Protein AF-A0A2A5XDK3-F1 (afdb_monomer_lite)

Radius of gyration: 25.67 Å; chains: 1; bounding box: 79×34×42 Å

Foldseek 3Di:
DPPDDDVVVVVVVVVVVVPPDPDPPQDWDKDADDDDDDDPPDDDDPGPDIDTHRRDDDDDPDDDDDDPDDDDPVPDDDDDPDDCVVDDDDDDPPD

Structure (mmCIF, N/CA/C/O backbone):
data_AF-A0A2A5XDK3-F1
#
_entry.id   AF-A0A2A5XDK3-F1
#
loop_
_atom_site.group_PDB
_atom_site.id
_atom_site.type_symbol
_atom_site.label_atom_id
_atom_site.label_alt_id
_atom_site.label_comp_id
_atom_site.label_asym_id
_atom_site.label_entity_id
_atom_site.label_seq_id
_atom_site.pdbx_PDB_ins_code
_atom_site.Cartn_x
_atom_site.Cartn_y
_atom_site.Cartn_z
_atom_site.occupancy
_atom_site.B_iso_or_equiv
_atom_site.auth_seq_id
_atom_site.auth_comp_id
_atom_site.auth_asym_id
_atom_site.auth_atom_id
_atom_site.pdbx_PDB_model_num
ATOM 1 N N . MET A 1 1 ? 60.618 12.282 -18.952 1.00 41.31 1 MET A N 1
ATOM 2 C CA . MET A 1 1 ? 60.369 13.575 -19.627 1.00 41.31 1 MET A CA 1
ATOM 3 C C . MET A 1 1 ? 58.894 13.623 -20.012 1.00 41.31 1 MET A C 1
ATOM 5 O O . MET A 1 1 ? 58.522 13.115 -21.061 1.00 41.31 1 MET A O 1
ATOM 9 N N . VAL A 1 2 ? 58.033 14.116 -19.116 1.00 52.47 2 VAL A N 1
ATOM 10 C CA . VAL A 1 2 ? 56.585 14.212 -19.370 1.00 52.47 2 VAL A CA 1
ATOM 11 C C . VAL A 1 2 ? 56.377 15.435 -20.262 1.00 52.47 2 VAL A C 1
ATOM 13 O O . VAL A 1 2 ? 56.542 16.566 -19.813 1.00 52.47 2 VAL A O 1
ATOM 16 N N . ARG A 1 3 ? 56.144 15.206 -21.560 1.00 57.16 3 ARG A N 1
ATOM 17 C CA . ARG A 1 3 ? 55.875 16.271 -22.539 1.00 57.16 3 ARG A CA 1
ATOM 18 C C . ARG A 1 3 ? 54.656 17.067 -22.066 1.00 57.16 3 ARG A C 1
ATOM 20 O O . ARG A 1 3 ? 53.636 16.474 -21.725 1.00 57.16 3 ARG A O 1
ATOM 27 N N . GLY A 1 4 ? 54.800 18.391 -22.005 1.00 61.91 4 GLY A N 1
ATOM 28 C CA . GLY A 1 4 ? 53.797 19.302 -21.458 1.00 61.91 4 GLY A CA 1
ATOM 29 C C . GLY A 1 4 ? 52.442 19.114 -22.131 1.00 61.91 4 GLY A C 1
ATOM 30 O O . GLY A 1 4 ? 52.308 19.302 -23.338 1.00 61.91 4 GLY A O 1
ATOM 31 N N . ILE A 1 5 ? 51.446 18.720 -21.343 1.00 67.75 5 ILE A N 1
ATOM 32 C CA . ILE A 1 5 ? 50.067 18.587 -21.800 1.00 67.75 5 ILE A CA 1
ATOM 33 C C . ILE A 1 5 ? 49.567 19.982 -22.185 1.00 67.75 5 ILE A C 1
ATOM 35 O O . ILE A 1 5 ? 49.671 20.928 -21.402 1.00 67.75 5 ILE A O 1
ATOM 39 N N . ASN A 1 6 ? 49.050 20.121 -23.407 1.00 78.25 6 ASN A N 1
ATOM 40 C CA . ASN A 1 6 ? 48.510 21.385 -23.887 1.00 78.25 6 ASN A CA 1
ATOM 41 C C . ASN A 1 6 ? 47.342 21.806 -22.979 1.00 78.25 6 ASN A C 1
ATOM 43 O O . ASN A 1 6 ? 46.367 21.069 -22.841 1.00 78.25 6 ASN A O 1
ATOM 47 N N . LYS A 1 7 ? 47.426 22.994 -22.369 1.00 74.06 7 LYS A N 1
ATOM 48 C CA . LYS A 1 7 ? 46.372 23.531 -21.491 1.00 74.06 7 LYS A CA 1
ATOM 49 C C . LYS A 1 7 ? 45.012 23.589 -22.196 1.00 74.06 7 LYS A C 1
ATOM 51 O O . LYS A 1 7 ? 43.990 23.387 -21.549 1.00 74.06 7 LYS A O 1
ATOM 56 N N . LEU A 1 8 ? 45.010 23.782 -23.518 1.00 75.88 8 LEU A N 1
ATOM 57 C CA . LEU A 1 8 ? 43.805 23.742 -24.348 1.00 75.88 8 LEU A CA 1
ATOM 58 C C . LEU A 1 8 ? 43.176 22.338 -24.395 1.00 75.88 8 LEU A C 1
ATOM 60 O O . LEU A 1 8 ? 41.959 22.209 -24.372 1.00 75.88 8 LEU A O 1
ATOM 64 N N . PHE A 1 9 ? 44.001 21.289 -24.399 1.00 83.00 9 PHE A N 1
ATOM 65 C CA . PHE A 1 9 ? 43.554 19.895 -24.372 1.00 83.00 9 PHE A CA 1
ATOM 66 C C . PHE A 1 9 ? 42.978 19.510 -22.999 1.00 83.00 9 PHE A C 1
ATOM 68 O O . PHE A 1 9 ? 41.937 18.864 -22.928 1.00 83.00 9 PHE A O 1
ATOM 75 N N . LEU A 1 10 ? 43.593 19.986 -21.908 1.00 80.69 10 LEU A N 1
ATOM 76 C CA . LEU A 1 10 ? 43.055 19.844 -20.546 1.00 80.69 10 LEU A CA 1
ATOM 77 C C . LEU A 1 10 ? 41.702 20.551 -20.375 1.00 80.69 10 LEU A C 1
ATOM 79 O O . LEU A 1 10 ? 40.786 19.971 -19.799 1.00 80.69 10 LEU A O 1
ATOM 83 N N . LEU A 1 11 ?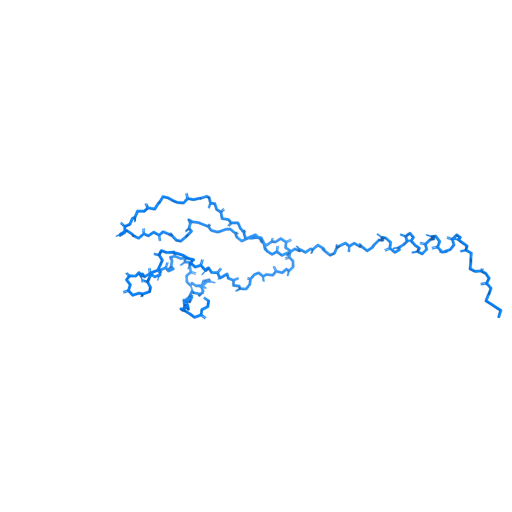 41.556 21.767 -20.913 1.00 80.38 11 LEU A N 1
ATOM 84 C CA . LEU A 1 11 ? 40.286 22.506 -20.916 1.00 80.38 11 LEU A CA 1
ATOM 85 C C . LEU A 1 11 ? 39.191 21.773 -21.699 1.00 80.38 11 LEU A C 1
ATOM 87 O O . LEU A 1 11 ? 38.044 21.756 -21.266 1.00 80.38 11 LEU A O 1
ATOM 91 N N . HIS A 1 12 ? 39.546 21.130 -22.813 1.00 77.94 12 HIS A N 1
ATOM 92 C CA . HIS A 1 12 ? 38.600 20.353 -23.613 1.00 77.94 12 HIS A CA 1
ATOM 93 C C . HIS A 1 12 ? 38.103 19.105 -22.869 1.00 77.94 12 HIS A C 1
ATOM 95 O O . HIS A 1 12 ? 36.905 18.845 -22.845 1.00 77.94 12 HIS A O 1
ATOM 101 N N . ILE A 1 13 ? 38.997 18.375 -22.192 1.00 81.56 13 ILE A N 1
ATOM 102 C CA . ILE A 1 13 ? 38.623 17.218 -21.359 1.00 81.56 13 ILE A CA 1
ATOM 103 C C . ILE A 1 13 ? 37.729 17.649 -20.187 1.00 81.56 13 ILE A C 1
ATOM 105 O O . ILE A 1 13 ? 36.738 16.983 -19.892 1.00 81.56 13 ILE A O 1
ATOM 109 N N . LEU A 1 14 ? 38.039 18.785 -19.552 1.00 77.00 14 LEU A N 1
ATOM 110 C CA . LEU A 1 14 ? 37.231 19.333 -18.462 1.00 77.00 14 LEU A CA 1
ATOM 111 C C . LEU A 1 14 ? 35.827 19.739 -18.947 1.00 77.00 14 LEU A C 1
ATOM 113 O O . LEU A 1 14 ? 34.847 19.486 -18.253 1.00 77.00 14 LEU A O 1
ATOM 117 N N . PHE A 1 15 ? 35.716 20.289 -20.159 1.00 75.12 15 PHE A N 1
ATOM 118 C CA . PHE A 1 15 ? 34.436 20.643 -20.778 1.00 75.12 15 PHE A CA 1
ATOM 119 C C . PHE A 1 15 ? 33.603 19.405 -21.159 1.00 75.12 15 PHE A C 1
ATOM 121 O O . PHE A 1 15 ? 32.404 19.376 -20.895 1.00 75.12 15 PHE A O 1
ATOM 128 N N . LEU A 1 16 ? 34.231 18.343 -21.683 1.00 72.75 16 LEU A N 1
ATOM 129 C CA . LEU A 1 16 ? 33.549 17.072 -21.975 1.00 72.75 16 LEU A CA 1
ATOM 130 C C . LEU A 1 16 ? 33.058 16.357 -20.704 1.00 72.75 16 LEU A C 1
ATOM 132 O O . LEU A 1 16 ? 31.997 15.739 -20.724 1.00 72.75 16 LEU A O 1
ATOM 136 N N . SER A 1 17 ? 33.788 16.462 -19.586 1.00 69.00 17 SER A N 1
ATOM 137 C CA . SER A 1 17 ? 33.380 15.838 -18.316 1.00 69.00 17 SER A CA 1
ATOM 138 C C . SER A 1 17 ? 32.114 16.439 -17.692 1.00 69.00 17 SER A C 1
ATOM 140 O O . SER A 1 17 ? 31.505 15.802 -16.838 1.00 69.00 17 SER A O 1
ATOM 142 N N . GLN A 1 18 ? 31.680 17.626 -18.136 1.00 66.94 18 GLN A N 1
ATOM 143 C CA . GLN A 1 18 ? 30.424 18.235 -17.682 1.00 66.94 18 GLN A CA 1
ATOM 144 C C . GLN A 1 18 ? 29.189 17.732 -18.444 1.00 66.94 18 GLN A C 1
ATOM 146 O O . GLN A 1 18 ? 28.074 18.113 -18.106 1.00 66.94 18 GLN A O 1
ATOM 151 N N . GLN A 1 19 ? 29.357 16.851 -19.437 1.00 68.25 19 GLN A N 1
ATOM 152 C CA . GLN A 1 19 ? 28.244 16.245 -20.178 1.00 68.25 19 GLN A CA 1
ATOM 153 C C . GLN A 1 19 ? 27.740 14.927 -19.564 1.00 68.25 19 GLN A C 1
ATOM 155 O O . GLN A 1 19 ? 27.116 14.121 -20.252 1.00 68.25 19 GLN A O 1
ATOM 160 N N . LEU A 1 20 ? 27.996 14.684 -18.273 1.00 63.44 20 LEU A N 1
ATOM 161 C CA . LEU A 1 20 ? 27.311 13.625 -17.534 1.00 63.44 20 LEU A CA 1
ATOM 162 C C . LEU A 1 20 ? 25.844 14.037 -17.373 1.00 63.44 20 LEU A C 1
ATOM 164 O O . LEU A 1 20 ? 25.498 14.804 -16.477 1.00 63.44 20 LEU A O 1
ATOM 168 N N . PHE A 1 21 ? 24.989 13.565 -18.278 1.00 69.31 21 PHE A N 1
ATOM 169 C CA . PHE A 1 21 ? 23.549 13.720 -18.136 1.00 69.31 21 PHE A CA 1
ATOM 170 C C . PHE A 1 21 ? 23.109 13.011 -16.847 1.00 69.31 21 PHE A C 1
ATOM 172 O O . PHE A 1 21 ? 23.514 11.861 -16.631 1.00 69.31 21 PHE A O 1
ATOM 179 N N . PRO A 1 22 ? 22.315 13.655 -15.972 1.00 67.94 22 PRO A N 1
ATOM 180 C CA . PRO A 1 22 ? 21.636 12.914 -14.923 1.00 67.94 22 PRO A CA 1
ATOM 181 C C . PRO A 1 22 ? 20.811 11.813 -15.594 1.00 67.94 22 PRO A C 1
ATOM 183 O O . PRO A 1 22 ? 20.158 12.053 -16.608 1.00 67.94 22 PRO A O 1
ATOM 186 N N . GLN A 1 23 ? 20.888 10.590 -15.072 1.00 66.56 23 GLN A N 1
ATOM 187 C CA . GLN A 1 23 ? 19.929 9.562 -15.459 1.00 66.56 23 GLN A CA 1
ATOM 188 C C . GLN A 1 23 ? 18.553 10.078 -15.044 1.00 66.56 23 GLN A C 1
ATOM 190 O O . GLN A 1 23 ? 18.375 10.426 -13.874 1.00 66.56 23 GLN A O 1
ATOM 195 N N . ASP A 1 24 ? 17.614 10.158 -15.985 1.00 64.81 24 ASP A N 1
ATOM 196 C CA . ASP A 1 24 ? 16.217 10.423 -15.665 1.00 64.81 24 ASP A CA 1
ATOM 197 C C . ASP A 1 24 ? 15.754 9.316 -14.711 1.00 64.81 24 ASP A C 1
ATOM 199 O O . ASP A 1 24 ? 15.578 8.157 -15.098 1.00 64.81 24 ASP A O 1
ATOM 203 N N . ASN A 1 25 ? 15.644 9.648 -13.421 1.00 63.72 25 ASN A N 1
ATOM 204 C CA . ASN A 1 25 ? 15.102 8.738 -12.423 1.00 63.72 25 ASN A CA 1
ATOM 205 C C . ASN A 1 25 ? 13.589 8.726 -12.588 1.00 63.72 25 ASN A C 1
ATOM 207 O O . ASN A 1 25 ? 12.846 9.368 -11.847 1.00 63.72 25 ASN A O 1
ATOM 211 N N . ASN A 1 26 ? 13.163 7.986 -13.596 1.00 73.31 26 ASN A N 1
ATOM 212 C CA . ASN A 1 26 ? 11.777 7.780 -13.943 1.00 73.31 26 ASN A CA 1
ATOM 213 C C . ASN A 1 26 ? 11.152 6.727 -13.023 1.00 73.31 26 ASN A C 1
ATOM 215 O O . ASN A 1 26 ? 10.699 5.667 -13.457 1.00 73.31 26 ASN A O 1
ATOM 219 N N . ALA A 1 27 ? 11.219 6.988 -11.720 1.00 78.50 27 ALA A N 1
ATOM 220 C CA . ALA A 1 27 ? 10.495 6.208 -10.741 1.00 78.50 27 ALA A CA 1
ATOM 221 C C . ALA A 1 27 ? 8.986 6.441 -10.926 1.00 78.50 27 ALA A C 1
ATOM 223 O O . ALA A 1 27 ? 8.570 7.535 -11.320 1.00 78.50 27 ALA A O 1
ATOM 224 N N . PRO A 1 28 ? 8.161 5.432 -10.623 1.00 85.31 28 PRO A N 1
ATOM 225 C CA . PRO A 1 28 ? 6.723 5.601 -10.625 1.00 85.31 28 PRO A CA 1
ATOM 226 C C . PRO A 1 28 ? 6.337 6.613 -9.542 1.00 85.31 28 PRO A C 1
ATOM 228 O O . PRO A 1 28 ? 6.827 6.556 -8.411 1.00 85.31 28 PRO A O 1
ATOM 231 N N . GLU A 1 29 ? 5.463 7.543 -9.898 1.00 86.06 29 GLU A N 1
ATOM 232 C CA . GLU A 1 29 ? 4.979 8.586 -9.004 1.00 86.06 29 GLU A CA 1
ATOM 233 C C . GLU A 1 29 ? 3.672 8.136 -8.352 1.00 86.06 29 GLU A C 1
ATOM 235 O O . GLU A 1 29 ? 2.749 7.693 -9.034 1.00 86.06 29 GLU A O 1
ATOM 240 N N . LEU A 1 30 ? 3.598 8.230 -7.023 1.00 85.62 30 LEU A N 1
ATOM 241 C CA . LEU A 1 30 ? 2.393 7.937 -6.253 1.00 85.62 30 LEU A CA 1
ATOM 242 C C . LEU A 1 30 ? 1.783 9.253 -5.774 1.00 85.62 30 LEU A C 1
ATOM 244 O O . LEU A 1 30 ? 2.406 9.975 -4.997 1.00 85.62 30 LEU A O 1
ATOM 248 N N . THR A 1 31 ? 0.555 9.534 -6.193 1.00 87.50 31 THR A N 1
ATOM 249 C CA . THR A 1 31 ? -0.223 10.681 -5.717 1.00 87.50 31 THR A CA 1
ATOM 250 C C . THR A 1 31 ? -1.524 10.224 -5.068 1.00 87.50 31 THR A C 1
ATOM 252 O O . THR A 1 31 ? -2.059 9.161 -5.380 1.00 87.50 31 THR A O 1
ATOM 255 N N . SER A 1 32 ? -2.029 11.020 -4.131 1.00 85.56 32 SER A N 1
ATOM 256 C CA . SER A 1 32 ? -3.322 10.822 -3.472 1.00 85.56 32 SER A CA 1
ATOM 257 C C . SER A 1 32 ? -4.041 12.158 -3.388 1.00 85.56 32 SER A C 1
ATOM 259 O O . SER A 1 32 ? -3.403 13.165 -3.072 1.00 85.56 32 SER A O 1
ATOM 261 N N . ASN A 1 33 ? -5.348 12.174 -3.634 1.00 79.75 33 ASN A N 1
ATOM 262 C CA . ASN A 1 33 ? -6.149 13.374 -3.411 1.00 79.75 33 ASN A CA 1
ATOM 263 C C . ASN A 1 33 ? -6.502 13.566 -1.925 1.00 79.75 33 ASN A C 1
ATOM 265 O O . ASN A 1 33 ? -6.196 12.736 -1.069 1.00 79.75 33 ASN A O 1
ATOM 269 N N . GLU A 1 34 ? -7.065 14.737 -1.623 1.00 69.25 34 GLU A N 1
ATOM 270 C CA . GLU A 1 34 ? -7.131 15.302 -0.277 1.00 69.25 34 GLU A CA 1
ATOM 271 C C . GLU A 1 34 ? -8.023 14.571 0.747 1.00 69.25 34 GLU A C 1
ATOM 273 O O . GLU A 1 34 ? -8.919 13.793 0.433 1.00 69.25 34 GLU A O 1
ATOM 278 N N . SER A 1 35 ? -7.735 14.925 2.005 1.00 70.19 35 SER A N 1
ATOM 279 C CA . SER A 1 35 ? -8.348 14.558 3.285 1.00 70.19 35 SER A CA 1
ATOM 280 C C . SER A 1 35 ? -9.838 14.191 3.263 1.00 70.19 35 SER A C 1
ATOM 282 O O . SER A 1 35 ? -10.693 14.938 2.787 1.00 70.19 35 SER A O 1
ATOM 284 N N . GLN A 1 36 ? -10.156 13.075 3.919 1.00 76.25 36 GLN A N 1
ATOM 285 C CA . GLN A 1 36 ? -11.520 12.625 4.181 1.00 76.25 36 GLN A CA 1
ATOM 286 C C . GLN A 1 36 ? -12.038 13.093 5.551 1.00 76.25 36 GLN A C 1
ATOM 288 O O . GLN A 1 36 ? -11.285 13.257 6.512 1.00 76.25 36 GLN A O 1
ATOM 293 N N . PHE A 1 37 ? -13.358 13.233 5.672 1.00 83.81 37 PHE A N 1
ATOM 294 C CA . PHE A 1 37 ? -14.016 13.469 6.957 1.00 83.81 37 PHE A CA 1
ATOM 295 C C . PHE A 1 37 ? -14.033 12.190 7.808 1.00 83.81 37 PHE A C 1
ATOM 297 O O . PHE A 1 37 ? -14.455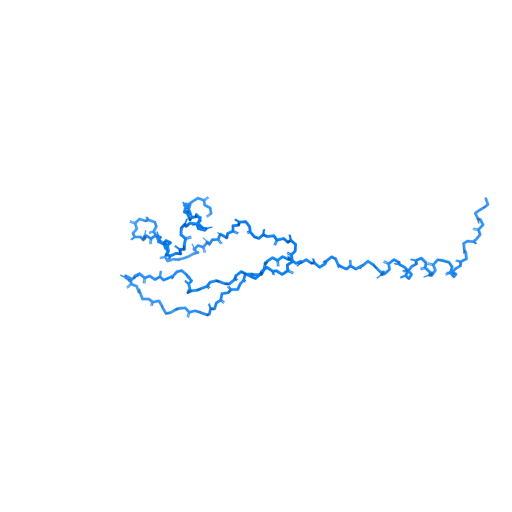 11.146 7.319 1.00 83.81 37 PHE A O 1
ATOM 304 N N . TYR A 1 38 ? -13.621 12.280 9.079 1.00 85.31 38 TYR A N 1
ATOM 305 C CA . TYR A 1 38 ? -13.591 11.146 10.008 1.00 85.31 38 TYR A CA 1
ATOM 306 C C . TYR A 1 38 ? -14.870 11.050 10.854 1.00 85.31 38 TYR A C 1
ATOM 308 O O . TYR A 1 38 ? -15.213 11.983 11.585 1.00 85.31 38 TYR A O 1
ATOM 316 N N . CYS A 1 39 ? -15.544 9.897 10.802 1.00 85.50 39 CYS A N 1
ATOM 317 C CA . CYS A 1 39 ? -16.710 9.575 11.628 1.00 85.50 39 CYS A CA 1
ATOM 318 C C . CYS A 1 39 ? -16.487 8.277 12.442 1.00 85.50 39 CYS A C 1
ATOM 320 O O . CYS A 1 39 ? -16.493 7.185 11.862 1.00 85.50 39 CYS A O 1
ATOM 322 N N . PRO A 1 40 ? -16.312 8.360 13.779 1.00 84.81 40 PRO A N 1
ATOM 323 C CA . PRO A 1 40 ? -16.075 7.197 14.638 1.00 84.81 40 PRO A CA 1
ATOM 324 C C . PRO A 1 40 ? -17.174 6.130 14.550 1.00 84.81 40 PRO A C 1
ATOM 326 O O . PRO A 1 40 ? -18.361 6.452 14.528 1.00 84.81 40 PRO A O 1
ATOM 329 N N . GLY A 1 41 ? -16.782 4.853 14.565 1.00 83.44 41 GLY A N 1
ATOM 330 C CA . GLY A 1 41 ? -17.713 3.716 14.579 1.00 83.44 41 GLY A CA 1
ATOM 331 C C . GLY A 1 41 ? -18.399 3.424 13.240 1.00 83.44 41 GLY A C 1
ATOM 332 O O . GLY A 1 41 ? -19.266 2.554 13.174 1.00 83.44 41 GLY A O 1
ATOM 333 N N . SER A 1 42 ? -18.018 4.127 12.174 1.00 88.31 42 SER A N 1
ATOM 334 C CA . SER A 1 42 ? -18.440 3.827 10.807 1.00 88.31 42 SER A CA 1
ATOM 335 C C . SER A 1 42 ? -17.269 3.282 9.989 1.00 88.31 42 SER A C 1
ATOM 337 O O . SER A 1 42 ? -16.111 3.459 10.358 1.00 88.31 42 SER A O 1
ATOM 339 N N . GLU A 1 43 ? -17.555 2.602 8.877 1.00 89.25 43 GLU A N 1
ATOM 340 C CA . GLU A 1 43 ? -16.499 2.197 7.948 1.00 89.25 43 GLU A CA 1
ATOM 341 C C . GLU A 1 43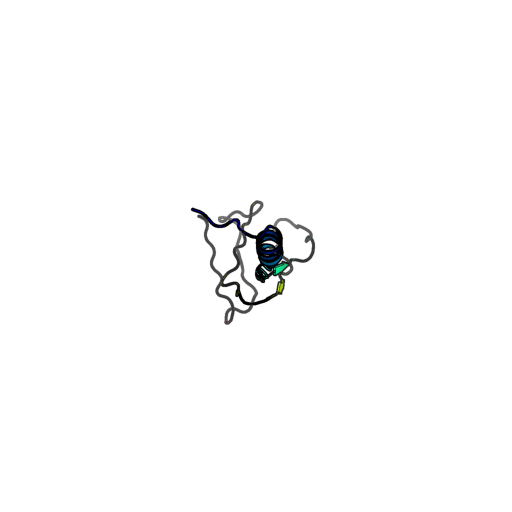 ? -15.878 3.447 7.319 1.00 89.25 43 GLU A C 1
ATOM 343 O O . GLU A 1 43 ? -16.592 4.277 6.753 1.00 89.25 43 GLU A O 1
ATOM 348 N N . GLN A 1 44 ? -14.559 3.588 7.435 1.00 88.44 44 GLN A N 1
ATOM 349 C CA . GLN A 1 44 ? -13.805 4.722 6.907 1.00 88.44 44 GLN A CA 1
ATOM 350 C C . GLN A 1 44 ? -12.801 4.226 5.860 1.00 88.44 44 GLN A C 1
ATOM 352 O O . GLN A 1 44 ? -12.126 3.221 6.106 1.00 88.44 44 GLN A O 1
ATOM 357 N N . PRO A 1 45 ? -12.667 4.897 4.700 1.00 87.50 45 PRO A N 1
ATOM 358 C CA . PRO A 1 45 ? -11.542 4.631 3.811 1.00 87.50 45 PRO A CA 1
ATOM 359 C C . PRO A 1 45 ? -10.227 4.932 4.547 1.00 87.50 45 PRO A C 1
ATOM 361 O O . PRO A 1 45 ? -10.191 5.762 5.442 1.00 87.50 45 PRO A O 1
ATOM 364 N N . ILE A 1 46 ? -9.124 4.272 4.203 1.00 84.50 46 ILE A N 1
ATOM 365 C CA . ILE A 1 46 ? -7.791 4.727 4.664 1.00 84.50 46 ILE A CA 1
ATOM 366 C C . ILE A 1 46 ? -7.289 5.851 3.751 1.00 84.50 46 ILE A C 1
ATOM 368 O O . ILE A 1 46 ? -6.600 6.770 4.178 1.00 84.50 46 ILE A O 1
ATOM 372 N N . VAL A 1 47 ? -7.684 5.769 2.485 1.00 79.75 47 VAL A N 1
ATOM 373 C CA . VAL A 1 47 ? -7.453 6.741 1.428 1.00 79.75 47 VAL A CA 1
ATOM 374 C C . VAL A 1 47 ? -8.686 6.737 0.518 1.00 79.75 47 VAL A C 1
ATOM 376 O O . VAL A 1 47 ? -9.337 5.698 0.363 1.00 79.75 47 VAL A O 1
ATOM 379 N N . THR A 1 48 ? -9.038 7.873 -0.075 1.00 81.81 48 THR A N 1
ATOM 380 C CA . THR A 1 48 ? -10.119 7.939 -1.070 1.00 81.81 48 THR A CA 1
ATOM 381 C C . THR A 1 48 ? -9.676 7.349 -2.402 1.00 81.81 48 THR A C 1
ATOM 383 O O . THR A 1 48 ? -10.413 6.585 -3.025 1.00 81.81 48 THR A O 1
ATOM 386 N N . ASP A 1 49 ? -8.450 7.666 -2.806 1.00 83.62 49 ASP A N 1
ATOM 387 C CA . ASP A 1 49 ? -7.839 7.239 -4.052 1.00 83.62 49 ASP A CA 1
ATOM 388 C C . ASP A 1 49 ? -6.311 7.383 -4.013 1.00 83.62 49 ASP A C 1
ATOM 390 O O . ASP A 1 49 ? -5.751 8.252 -3.345 1.00 83.62 49 ASP A O 1
ATOM 394 N N . PHE A 1 50 ? -5.652 6.520 -4.779 1.00 82.06 50 PHE A N 1
ATOM 395 C CA . PHE A 1 50 ? -4.254 6.666 -5.153 1.00 82.06 50 PHE A CA 1
ATOM 396 C C . PHE A 1 50 ? -4.153 6.614 -6.672 1.00 82.06 50 PHE A C 1
ATOM 398 O O . PHE A 1 50 ? -4.824 5.804 -7.318 1.00 82.06 50 PHE A O 1
ATOM 405 N N . ASN A 1 51 ? -3.260 7.419 -7.228 1.00 85.06 51 ASN A N 1
ATOM 406 C CA . ASN A 1 51 ? -2.834 7.329 -8.611 1.00 85.06 51 ASN A CA 1
ATOM 407 C C . ASN A 1 51 ? -1.356 6.940 -8.650 1.00 85.06 51 ASN A C 1
ATOM 409 O O . ASN A 1 51 ? -0.531 7.543 -7.969 1.00 85.06 51 ASN A O 1
ATOM 413 N N . ILE A 1 52 ? -1.041 5.915 -9.440 1.00 83.50 52 ILE A N 1
ATOM 414 C CA . ILE A 1 52 ? 0.334 5.491 -9.702 1.00 83.50 52 ILE A CA 1
ATOM 415 C C . ILE A 1 52 ? 0.610 5.826 -11.156 1.00 83.50 52 ILE A C 1
ATOM 417 O O . ILE A 1 52 ? 0.041 5.198 -12.052 1.00 83.50 52 ILE A O 1
ATOM 421 N N . GLN A 1 53 ? 1.460 6.817 -11.384 1.00 84.75 53 GLN A N 1
ATOM 422 C CA . GLN A 1 53 ? 1.861 7.216 -12.718 1.00 84.75 53 GLN A CA 1
ATOM 423 C C . GLN A 1 53 ? 3.226 6.620 -13.049 1.00 84.75 53 GLN A C 1
ATOM 425 O O . GLN A 1 53 ? 4.221 6.897 -12.381 1.00 84.75 53 GLN A O 1
ATOM 430 N N . ASP A 1 54 ? 3.260 5.774 -14.076 1.00 79.31 54 ASP A N 1
ATOM 431 C CA . ASP A 1 54 ? 4.509 5.253 -14.619 1.00 79.31 54 ASP A CA 1
ATOM 432 C C . ASP A 1 54 ? 5.173 6.338 -15.473 1.00 79.31 54 ASP A C 1
ATOM 434 O O . ASP A 1 54 ? 4.654 6.717 -16.526 1.00 79.31 54 ASP A O 1
ATOM 438 N N . ASN A 1 55 ? 6.289 6.868 -14.979 1.00 75.62 55 ASN A N 1
ATOM 439 C CA . ASN A 1 55 ? 7.027 7.945 -15.626 1.00 75.62 55 ASN A CA 1
ATOM 440 C C . ASN A 1 55 ? 8.290 7.442 -16.348 1.00 75.62 55 ASN A C 1
ATOM 442 O O . ASN A 1 55 ? 9.049 8.267 -16.854 1.00 75.62 55 ASN A O 1
ATOM 446 N N . GLY A 1 56 ? 8.525 6.120 -16.452 1.00 72.12 56 GLY A N 1
ATOM 447 C CA . GLY A 1 56 ? 9.549 5.563 -17.351 1.00 72.12 56 GLY A CA 1
ATOM 448 C C . GLY A 1 56 ? 9.881 4.085 -17.145 1.00 72.12 56 GLY A C 1
ATOM 449 O O . GLY A 1 56 ? 9.029 3.236 -17.340 1.00 72.12 56 GLY A O 1
ATOM 450 N N . GLU A 1 57 ? 11.151 3.738 -16.905 1.00 67.94 57 GLU A N 1
ATOM 451 C CA . GLU A 1 57 ? 11.625 2.344 -17.067 1.00 67.94 57 GLU A CA 1
ATOM 452 C C . GLU A 1 57 ? 11.368 1.450 -15.835 1.00 67.94 57 GLU A C 1
ATOM 454 O O . GLU A 1 57 ? 11.450 0.223 -15.921 1.00 67.94 57 GLU A O 1
ATOM 459 N N . ASN A 1 58 ? 11.072 2.039 -14.671 1.00 72.06 58 ASN A N 1
ATOM 460 C CA . ASN A 1 58 ? 10.916 1.302 -13.419 1.00 72.06 58 ASN A CA 1
ATOM 461 C C . ASN A 1 58 ? 9.436 1.089 -13.074 1.00 72.06 58 ASN A C 1
ATOM 463 O O . ASN A 1 58 ? 8.724 2.026 -12.735 1.00 72.06 58 ASN A O 1
ATOM 467 N N . THR A 1 59 ? 8.985 -0.166 -13.041 1.00 76.19 59 THR A N 1
ATOM 468 C CA . THR A 1 59 ? 7.613 -0.505 -12.629 1.00 76.19 59 THR A CA 1
ATOM 469 C C . THR A 1 59 ? 7.503 -0.718 -11.114 1.00 76.19 59 THR A C 1
ATOM 471 O O . THR A 1 59 ? 8.272 -1.484 -10.521 1.00 76.19 59 THR A O 1
ATOM 474 N N . ALA A 1 60 ? 6.492 -0.113 -10.478 1.00 77.94 60 ALA A N 1
ATOM 475 C CA . ALA A 1 60 ? 6.143 -0.399 -9.086 1.00 77.94 60 ALA A CA 1
ATOM 476 C C . ALA A 1 60 ? 5.599 -1.831 -8.953 1.00 77.94 60 ALA A C 1
ATOM 478 O O . ALA A 1 60 ? 4.626 -2.203 -9.605 1.00 77.94 60 ALA A O 1
ATOM 479 N N . LYS A 1 61 ? 6.216 -2.641 -8.086 1.00 80.31 61 LYS A N 1
ATOM 480 C CA . LYS A 1 61 ? 5.799 -4.038 -7.860 1.00 80.31 61 LYS A CA 1
ATOM 481 C C . LYS A 1 61 ? 4.753 -4.187 -6.759 1.00 80.31 61 LYS A C 1
ATOM 483 O O . LYS A 1 61 ? 4.001 -5.155 -6.763 1.00 80.31 61 LYS A O 1
ATOM 488 N N . ALA A 1 62 ? 4.749 -3.264 -5.802 1.00 85.62 62 ALA A N 1
ATOM 489 C CA . ALA A 1 62 ? 3.873 -3.282 -4.642 1.00 85.62 62 ALA A CA 1
ATOM 490 C C . ALA A 1 62 ? 3.709 -1.867 -4.079 1.00 85.62 62 ALA A C 1
ATOM 492 O O . ALA A 1 62 ? 4.561 -1.004 -4.294 1.00 85.62 62 ALA A O 1
ATOM 493 N N . VAL A 1 63 ? 2.628 -1.670 -3.328 1.00 84.50 63 VAL A N 1
ATOM 494 C CA . VAL A 1 63 ? 2.379 -0.478 -2.516 1.00 84.50 63 VAL A CA 1
ATOM 495 C C . VAL A 1 63 ? 2.149 -0.941 -1.085 1.00 84.50 63 VAL A C 1
ATOM 497 O O . VAL A 1 63 ? 1.384 -1.877 -0.860 1.00 84.50 63 VAL A O 1
ATOM 500 N N . TYR A 1 64 ? 2.801 -0.274 -0.137 1.00 88.06 64 TYR A N 1
ATOM 501 C CA . TYR A 1 64 ? 2.661 -0.535 1.291 1.00 88.06 64 TYR A CA 1
ATOM 502 C C . TYR A 1 64 ? 1.964 0.656 1.938 1.00 88.06 64 TYR A C 1
ATOM 504 O O . TYR A 1 64 ? 2.364 1.801 1.733 1.00 88.06 64 TYR A O 1
ATOM 512 N N . ILE A 1 65 ? 0.910 0.381 2.702 1.00 85.69 65 ILE A N 1
ATOM 513 C CA . ILE A 1 65 ? 0.146 1.393 3.430 1.00 85.69 65 ILE A CA 1
ATOM 514 C C . ILE A 1 65 ? 0.378 1.146 4.914 1.00 85.69 65 ILE A C 1
ATOM 516 O O . ILE A 1 65 ? -0.001 0.098 5.430 1.00 85.69 65 ILE A O 1
ATOM 520 N N . GLN A 1 66 ? 0.979 2.120 5.593 1.00 88.00 66 GLN A N 1
ATOM 521 C CA . GLN A 1 66 ? 1.153 2.093 7.042 1.00 88.00 66 GLN A CA 1
ATOM 522 C C . GLN A 1 66 ? 0.102 2.978 7.705 1.00 88.00 66 GLN A C 1
ATOM 524 O O . GLN A 1 66 ? -0.055 4.149 7.360 1.00 88.00 66 GLN A O 1
ATOM 529 N N . ILE A 1 67 ? -0.612 2.410 8.675 1.00 85.81 67 ILE A N 1
ATOM 530 C CA . ILE A 1 67 ? -1.626 3.121 9.450 1.00 85.81 67 ILE A CA 1
ATOM 531 C C . ILE A 1 67 ? -0.991 3.508 10.783 1.00 85.81 67 ILE A C 1
ATOM 533 O O . ILE A 1 67 ? -0.780 2.667 11.651 1.00 85.81 67 ILE A O 1
ATOM 537 N N . SER A 1 68 ? -0.650 4.784 10.937 1.00 84.75 68 SER A N 1
ATOM 538 C CA . SER A 1 68 ? 0.087 5.277 12.108 1.00 84.75 68 SER A CA 1
ATOM 539 C C . SER A 1 68 ? -0.791 5.538 13.335 1.00 84.75 68 SER A C 1
ATOM 541 O O . SER A 1 68 ? -0.268 5.733 14.431 1.00 84.75 68 SER A O 1
ATOM 543 N N . SER A 1 69 ? -2.118 5.578 13.173 1.00 84.12 69 SER A N 1
ATOM 544 C CA . SER A 1 69 ? -3.061 5.840 14.265 1.00 84.12 69 SER A CA 1
ATOM 545 C C . SER A 1 69 ? -4.487 5.408 13.920 1.00 84.12 69 SER A C 1
ATOM 547 O O . SER A 1 69 ? -4.839 5.280 12.751 1.00 84.12 69 SER A O 1
ATOM 549 N N . GLY A 1 70 ? -5.314 5.200 14.948 1.00 83.12 70 GLY A N 1
ATOM 550 C CA . GLY A 1 70 ? -6.759 4.990 14.805 1.00 83.12 70 GLY A CA 1
ATOM 551 C C . GLY A 1 70 ? -7.201 3.588 14.381 1.00 83.12 70 GLY A C 1
ATOM 552 O O . GLY A 1 70 ? -8.393 3.327 14.438 1.00 83.12 70 GLY A O 1
ATOM 553 N N . TYR A 1 71 ? -6.274 2.704 14.003 1.00 88.19 71 TYR A N 1
ATOM 554 C CA . TYR A 1 71 ? -6.546 1.292 13.733 1.00 88.19 71 TYR A CA 1
ATOM 555 C C . TYR A 1 71 ? -6.189 0.421 14.942 1.00 88.19 71 TYR A C 1
ATOM 557 O O . TYR A 1 71 ? -5.065 0.480 15.445 1.00 88.19 71 TYR A O 1
ATOM 565 N N . ASP A 1 72 ? -7.124 -0.422 15.365 1.00 89.38 72 ASP A N 1
ATOM 566 C CA . ASP A 1 72 ? -6.929 -1.478 16.354 1.00 89.38 72 ASP A CA 1
ATOM 567 C C . ASP A 1 72 ? -7.365 -2.826 15.767 1.00 89.38 72 ASP A C 1
ATOM 569 O O . ASP A 1 72 ? -8.542 -3.089 15.525 1.00 89.38 72 ASP A O 1
ATOM 573 N N . GLN A 1 73 ? -6.394 -3.722 15.592 1.00 88.38 73 GLN A N 1
ATOM 574 C CA . GLN A 1 73 ? -6.575 -5.060 15.020 1.00 88.38 73 GLN A CA 1
ATOM 575 C C . GLN A 1 73 ? -7.620 -5.947 15.723 1.00 88.38 73 GLN A C 1
ATOM 577 O O . GLN A 1 73 ? -8.041 -6.950 15.149 1.00 88.38 73 GLN A O 1
ATOM 582 N N . ASN A 1 74 ? -8.004 -5.637 16.967 1.00 90.19 74 ASN A N 1
ATOM 583 C CA . ASN A 1 74 ? -8.983 -6.427 17.718 1.00 90.19 74 ASN A CA 1
ATOM 584 C C . ASN A 1 74 ? -10.431 -6.009 17.437 1.00 90.19 74 ASN A C 1
ATOM 586 O O . ASN A 1 74 ? -11.345 -6.797 17.687 1.00 90.19 74 ASN A O 1
ATOM 590 N N . ILE A 1 75 ? -10.646 -4.779 16.966 1.00 90.75 75 ILE A N 1
ATOM 591 C CA . ILE A 1 75 ? -11.983 -4.188 16.790 1.00 90.75 75 ILE A CA 1
ATOM 592 C C . ILE A 1 75 ? -12.238 -3.692 15.364 1.00 90.75 75 ILE A C 1
ATOM 594 O O . ILE A 1 75 ? -13.393 -3.650 14.941 1.00 90.75 75 ILE A O 1
ATOM 598 N N . ASP A 1 76 ? -11.185 -3.392 14.606 1.00 90.69 76 ASP A N 1
ATOM 599 C CA . ASP A 1 76 ? -11.272 -2.903 13.237 1.00 90.69 76 ASP A CA 1
ATOM 600 C C . ASP A 1 76 ? -10.991 -4.006 12.217 1.00 90.69 76 ASP A C 1
ATOM 602 O O . ASP A 1 76 ? -10.263 -4.971 12.457 1.00 90.69 76 ASP A O 1
ATOM 606 N N . LYS A 1 77 ? -11.560 -3.843 11.021 1.00 90.81 77 LYS A N 1
ATOM 607 C CA . LYS A 1 77 ? -11.377 -4.769 9.904 1.00 90.81 77 LYS A CA 1
ATOM 608 C C . LYS A 1 77 ? -10.916 -4.031 8.657 1.00 90.81 77 LYS A C 1
ATOM 610 O O . LYS A 1 77 ? -11.627 -3.178 8.136 1.00 90.81 77 LYS A O 1
ATOM 615 N N . LEU A 1 78 ? -9.774 -4.451 8.117 1.00 91.44 78 LEU A N 1
ATOM 616 C CA . LEU A 1 78 ? -9.277 -3.974 6.828 1.00 91.44 78 LEU A CA 1
ATOM 617 C C . LEU A 1 78 ? -9.970 -4.700 5.670 1.00 91.44 78 LEU A C 1
ATOM 619 O O . LEU A 1 78 ? -10.062 -5.932 5.642 1.00 91.44 78 LEU A O 1
ATOM 623 N N 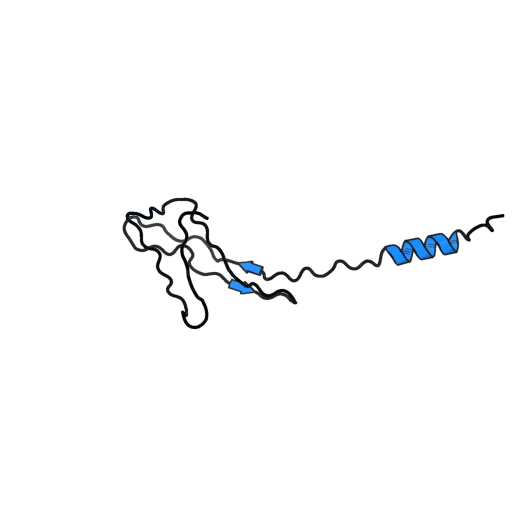. ILE A 1 79 ? -10.472 -3.933 4.700 1.00 90.31 79 ILE A N 1
ATOM 624 C CA . ILE A 1 79 ? -11.214 -4.453 3.548 1.00 90.31 79 ILE A CA 1
ATOM 625 C C . ILE A 1 79 ? -10.645 -3.852 2.264 1.00 90.31 79 ILE A C 1
ATOM 627 O O . ILE A 1 79 ? -10.695 -2.645 2.048 1.00 90.31 79 ILE A O 1
ATOM 631 N N . PHE A 1 80 ? -10.169 -4.710 1.359 1.00 90.25 80 PHE A N 1
ATOM 632 C CA . PHE A 1 80 ? -9.787 -4.297 0.010 1.00 90.25 80 PHE A CA 1
ATOM 633 C C . PHE A 1 80 ? -10.987 -4.373 -0.948 1.00 90.25 80 PHE A C 1
ATOM 635 O O . PHE A 1 80 ? -11.519 -5.459 -1.225 1.00 90.25 80 PHE A O 1
ATOM 642 N N . ARG A 1 81 ? -11.400 -3.207 -1.465 1.00 88.00 81 ARG A N 1
ATOM 643 C CA . ARG A 1 81 ? -12.532 -3.039 -2.400 1.00 88.00 81 ARG A CA 1
ATOM 644 C C . ARG A 1 81 ? -12.119 -2.915 -3.878 1.00 88.00 81 ARG A C 1
ATOM 646 O O . ARG A 1 81 ? -12.986 -2.762 -4.730 1.00 88.00 81 ARG A O 1
ATOM 653 N N . GLY A 1 82 ? -10.824 -2.991 -4.193 1.00 85.50 82 GLY A N 1
ATOM 654 C CA . GLY A 1 82 ? -10.327 -2.933 -5.570 1.00 85.50 82 GLY A CA 1
ATOM 655 C C . GLY A 1 82 ? -10.474 -4.248 -6.346 1.00 85.50 82 GLY A C 1
ATOM 656 O O . GLY A 1 82 ? -11.066 -5.225 -5.875 1.00 85.50 82 GLY A O 1
ATOM 657 N N . ASN A 1 83 ? -9.907 -4.278 -7.555 1.00 88.81 83 ASN A N 1
ATOM 658 C CA . ASN A 1 83 ? -9.940 -5.451 -8.427 1.00 88.81 83 ASN A CA 1
ATOM 659 C C . ASN A 1 83 ? -8.960 -6.537 -7.936 1.00 88.81 83 ASN A C 1
ATOM 661 O O . ASN A 1 83 ? -7.744 -6.383 -8.059 1.00 88.81 83 ASN A O 1
ATOM 665 N N . LYS A 1 84 ? -9.509 -7.646 -7.426 1.00 87.56 84 LYS A N 1
ATOM 666 C CA . LYS A 1 84 ? -8.746 -8.783 -6.885 1.00 87.56 84 LYS A CA 1
ATOM 667 C C . LYS A 1 84 ? -8.041 -9.635 -7.947 1.00 87.56 84 LYS A C 1
ATOM 669 O O . LYS A 1 84 ? -7.119 -10.361 -7.600 1.00 87.56 84 LYS A O 1
ATOM 674 N N . ASP A 1 85 ? -8.415 -9.513 -9.220 1.00 92.12 85 ASP A N 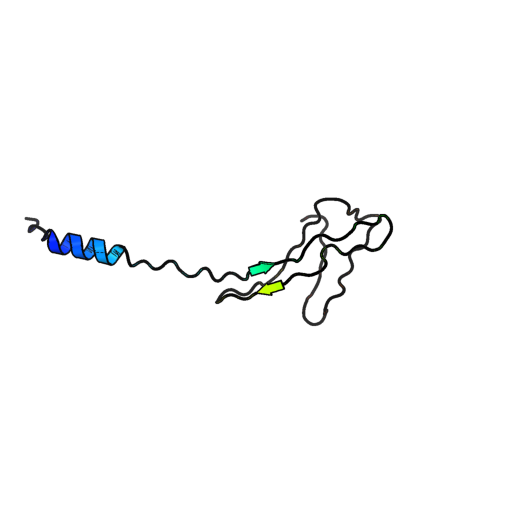1
ATOM 675 C CA . ASP A 1 85 ? -7.733 -10.205 -10.323 1.00 92.12 85 ASP A CA 1
ATOM 676 C C . ASP A 1 85 ? -6.422 -9.505 -10.709 1.00 92.12 85 ASP A C 1
ATOM 678 O O . ASP A 1 85 ? -5.552 -10.099 -11.342 1.00 92.12 85 ASP A O 1
ATOM 682 N N . LYS A 1 86 ? -6.282 -8.222 -10.345 1.00 86.62 86 LYS A N 1
ATOM 683 C CA . LYS A 1 86 ? -5.108 -7.394 -10.658 1.00 86.62 86 LYS A CA 1
ATOM 684 C C . LYS A 1 86 ? -4.202 -7.156 -9.456 1.00 86.62 86 LYS A C 1
ATOM 686 O O . LYS A 1 86 ? -3.003 -6.978 -9.633 1.00 86.62 86 LYS A O 1
ATOM 691 N N . ILE A 1 87 ? -4.776 -7.099 -8.255 1.00 87.44 87 ILE A N 1
ATOM 692 C CA . ILE A 1 87 ? -4.068 -6.738 -7.027 1.00 87.44 87 ILE A CA 1
ATOM 693 C C . ILE A 1 87 ? -4.383 -7.777 -5.958 1.00 87.44 87 ILE A C 1
ATOM 695 O O . ILE A 1 87 ? -5.542 -7.963 -5.582 1.00 87.44 87 ILE A O 1
ATOM 699 N N . ASN A 1 88 ? -3.334 -8.405 -5.433 1.00 90.94 88 ASN A N 1
ATOM 700 C CA . ASN A 1 88 ? -3.435 -9.221 -4.235 1.00 90.94 88 ASN A CA 1
ATOM 701 C C . ASN A 1 88 ? -3.163 -8.346 -3.005 1.00 90.94 88 ASN A C 1
ATOM 703 O O . ASN A 1 88 ? -2.110 -7.719 -2.922 1.00 90.94 88 ASN A O 1
ATOM 707 N N . ALA A 1 89 ? -4.108 -8.302 -2.067 1.00 90.75 89 ALA A N 1
ATOM 708 C CA . ALA A 1 89 ? -3.981 -7.526 -0.838 1.00 90.75 89 ALA A CA 1
ATOM 709 C C . ALA A 1 89 ? -3.659 -8.447 0.345 1.00 90.75 89 ALA A C 1
ATOM 711 O O . ALA A 1 89 ? -4.310 -9.477 0.530 1.00 90.75 89 ALA A O 1
ATOM 712 N N . SER A 1 90 ? -2.689 -8.050 1.164 1.00 91.56 90 SER A N 1
ATOM 713 C CA . SER A 1 90 ? -2.296 -8.737 2.396 1.00 91.56 90 SER A CA 1
ATOM 714 C C . SER A 1 90 ? -2.097 -7.732 3.523 1.00 91.56 90 SER A C 1
ATOM 716 O O . SER A 1 90 ? -1.709 -6.595 3.271 1.00 91.56 90 SER A O 1
ATOM 718 N N . TRP A 1 91 ? -2.330 -8.166 4.760 1.00 89.00 91 TRP A N 1
ATOM 719 C CA . TRP A 1 91 ? -2.194 -7.338 5.957 1.00 89.00 91 TRP A CA 1
ATOM 720 C C . TRP A 1 91 ? -1.199 -7.994 6.913 1.00 89.00 91 TRP A C 1
ATOM 722 O O . TRP A 1 91 ? -1.281 -9.202 7.142 1.00 89.00 91 TRP A O 1
ATOM 732 N N . SER A 1 92 ? -0.281 -7.206 7.469 1.00 85.88 92 SER A N 1
ATOM 733 C CA . SER A 1 92 ? 0.701 -7.640 8.462 1.00 85.88 92 SER A CA 1
ATOM 734 C C . SER A 1 92 ? 0.590 -6.754 9.696 1.00 85.88 92 SER A C 1
ATOM 736 O O . SER A 1 92 ? 0.485 -5.538 9.583 1.00 85.88 92 SER A O 1
ATOM 738 N N . THR A 1 93 ? 0.607 -7.365 10.877 1.00 78.81 93 THR A N 1
ATOM 739 C CA . THR A 1 93 ? 0.608 -6.654 12.165 1.00 78.81 93 THR A CA 1
ATOM 740 C C . THR A 1 93 ? 2.030 -6.396 12.669 1.00 78.81 93 THR A C 1
ATOM 742 O O . THR A 1 93 ? 2.208 -5.845 13.751 1.00 78.81 93 THR A O 1
ATOM 745 N N . SER A 1 94 ? 3.040 -6.866 11.932 1.00 70.38 94 SER A N 1
ATOM 746 C CA . SER A 1 94 ? 4.451 -6.879 12.327 1.00 70.38 94 SER A CA 1
ATOM 747 C C . SER A 1 94 ? 5.357 -6.084 11.382 1.00 70.38 94 SER A C 1
ATOM 749 O O . SER A 1 94 ? 6.566 -6.300 11.399 1.00 70.38 94 SER A O 1
ATOM 751 N N . GLU A 1 95 ? 4.784 -5.235 10.531 1.00 59.12 95 GLU A N 1
ATOM 752 C CA . GLU A 1 95 ? 5.504 -4.413 9.547 1.00 59.12 95 GLU A CA 1
ATOM 753 C C . GLU A 1 95 ? 5.441 -2.921 9.896 1.00 59.12 95 GLU A C 1
ATOM 755 O O . GLU A 1 95 ? 4.402 -2.487 10.442 1.00 59.12 95 GLU A O 1
#

Secondary structure (DSSP, 8-state):
--PPPPHHHHHHHHHHGGG-PPP---PPEEEE---PPP-TTS---S-S-EEEE--SSPPP--------SS--TTT------S-TTT------S--

Sequence (95 aa):
MVRGINKLFLLHILFLSQQLFPQDNNAPELTSNESQFYCPGSEQPIVTDFNIQDNGE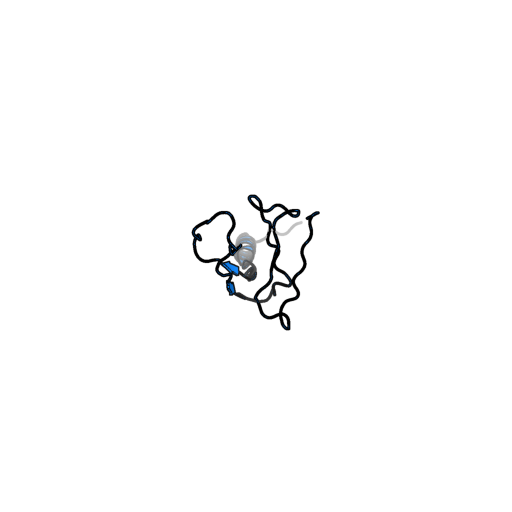NTAKAVYIQISSGYDQNIDKLIFRGNKDKINASWSTSE

pLDDT: mean 80.0, std 9.79, range [41.31, 92.12]